Protein AF-A0AAX3LM12-F1 (afdb_monomer_lite)

Organism: NCBI:txid1775881

Structure (mmCIF, N/CA/C/O backbone):
data_AF-A0AAX3LM12-F1
#
_entry.id   AF-A0AAX3LM12-F1
#
loop_
_atom_site.group_PDB
_atom_site.id
_atom_site.type_symbol
_atom_site.label_atom_id
_atom_site.label_alt_id
_atom_site.label_comp_id
_atom_site.label_asym_id
_atom_site.label_entity_id
_atom_site.label_seq_id
_atom_site.pdbx_PDB_ins_code
_atom_site.Cartn_x
_atom_site.Cartn_y
_atom_site.Cartn_z
_atom_site.occupancy
_atom_site.B_iso_or_equiv
_atom_site.auth_seq_id
_atom_site.auth_comp_id
_atom_site.auth_asym_id
_atom_site.auth_atom_id
_atom_site.pdbx_PDB_model_num
ATOM 1 N N . MET A 1 1 ? -15.672 -14.903 24.686 1.00 55.06 1 MET A N 1
ATOM 2 C CA . MET A 1 1 ? -15.212 -13.673 24.001 1.00 55.06 1 MET A CA 1
ATOM 3 C C . MET A 1 1 ? -16.212 -12.519 24.075 1.00 55.06 1 MET A C 1
ATOM 5 O O . MET A 1 1 ? -15.821 -11.416 24.421 1.00 55.06 1 MET A O 1
ATOM 9 N N . MET A 1 2 ? -17.504 -12.763 23.820 1.00 61.53 2 MET A N 1
ATOM 10 C CA . MET A 1 2 ? -18.543 -11.717 23.783 1.00 61.53 2 MET A CA 1
ATOM 11 C C . MET A 1 2 ? -18.659 -10.864 25.069 1.00 61.53 2 MET A C 1
ATOM 13 O O . MET A 1 2 ? -19.055 -9.707 25.007 1.0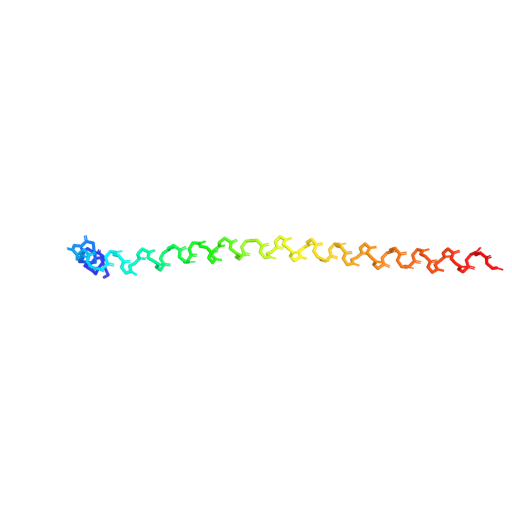0 61.53 2 MET A O 1
ATOM 17 N N . ASN A 1 3 ? -18.282 -11.407 26.232 1.00 63.59 3 ASN A N 1
ATOM 18 C CA . ASN A 1 3 ? -18.333 -10.690 27.513 1.00 63.59 3 ASN A CA 1
ATOM 19 C C . ASN A 1 3 ? -17.184 -9.682 27.698 1.00 63.59 3 ASN A C 1
ATOM 21 O O . ASN A 1 3 ? -17.371 -8.676 28.370 1.00 63.59 3 ASN A O 1
ATOM 25 N N . PHE A 1 4 ? -16.030 -9.904 27.059 1.00 67.12 4 PHE A N 1
ATOM 26 C CA . PHE A 1 4 ? -14.883 -8.993 27.130 1.00 67.12 4 PHE A CA 1
ATOM 27 C C . PHE A 1 4 ? -15.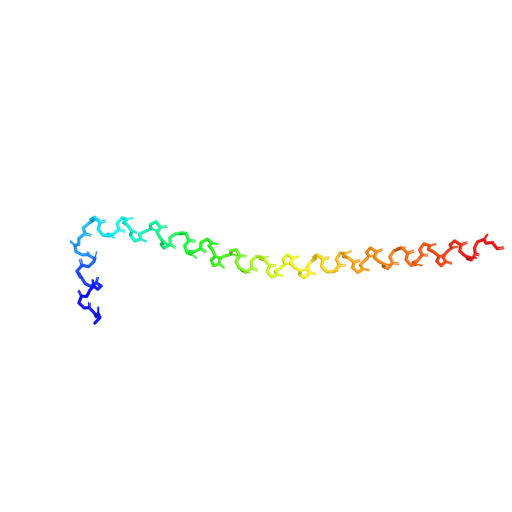163 -7.707 26.341 1.00 67.12 4 PHE A C 1
ATOM 29 O O . PHE A 1 4 ? -14.957 -6.614 26.848 1.00 67.12 4 PHE A O 1
ATOM 36 N N . ILE A 1 5 ? -15.765 -7.843 25.153 1.00 67.44 5 ILE A N 1
ATOM 37 C CA . ILE A 1 5 ? -16.198 -6.725 24.295 1.00 67.44 5 ILE A CA 1
ATOM 38 C C . ILE A 1 5 ? -17.327 -5.913 24.957 1.00 67.44 5 ILE A C 1
ATOM 40 O O . ILE A 1 5 ? -17.365 -4.692 24.840 1.00 67.44 5 ILE A O 1
ATOM 44 N N . LYS A 1 6 ? -18.241 -6.571 25.687 1.00 65.56 6 LYS A N 1
ATOM 45 C CA . LYS A 1 6 ? -19.325 -5.894 26.421 1.00 65.56 6 LYS A CA 1
ATOM 46 C C . LYS A 1 6 ? -18.827 -5.093 27.626 1.00 65.56 6 LYS A C 1
ATOM 48 O O . LYS A 1 6 ? -19.380 -4.028 27.879 1.00 65.56 6 LYS A O 1
ATOM 53 N N . ASN A 1 7 ? -17.807 -5.583 28.333 1.00 63.06 7 ASN A N 1
ATOM 54 C CA . ASN A 1 7 ? -17.195 -4.867 29.455 1.00 63.06 7 ASN A CA 1
ATOM 55 C C . ASN A 1 7 ? -16.281 -3.730 28.971 1.00 63.06 7 ASN A C 1
ATOM 57 O O . ASN A 1 7 ? -16.381 -2.631 29.498 1.00 63.06 7 ASN A O 1
ATOM 61 N N . PHE A 1 8 ? -15.521 -3.929 27.886 1.00 62.03 8 PHE A N 1
ATOM 62 C CA . PHE A 1 8 ? -14.713 -2.869 27.257 1.00 62.03 8 PHE A CA 1
ATOM 63 C C . PHE A 1 8 ? -15.540 -1.656 26.820 1.00 62.03 8 PHE A C 1
ATOM 65 O O . PHE A 1 8 ? -15.078 -0.526 26.876 1.00 62.03 8 PHE A O 1
ATOM 72 N N . ARG A 1 9 ? -16.784 -1.892 26.385 1.00 62.19 9 ARG A N 1
ATOM 73 C CA . ARG A 1 9 ? -17.718 -0.831 25.985 1.00 62.19 9 ARG A CA 1
ATOM 74 C C . ARG A 1 9 ? -18.398 -0.130 27.166 1.00 62.19 9 ARG A C 1
ATOM 76 O O . ARG A 1 9 ? -19.168 0.798 26.936 1.00 62.19 9 ARG A O 1
ATOM 83 N N . LYS A 1 10 ? -18.207 -0.634 28.388 1.00 63.94 10 LYS A N 1
ATOM 84 C CA . LYS A 1 10 ? -18.822 -0.132 29.623 1.00 63.94 10 LYS A CA 1
ATOM 85 C C . LYS A 1 10 ? -17.818 0.610 30.519 1.00 63.94 10 LYS A C 1
ATOM 87 O O . LYS A 1 10 ? -18.259 1.339 31.398 1.00 63.94 10 LYS A O 1
ATOM 92 N N . ASP A 1 11 ? -16.520 0.465 30.245 1.00 61.94 11 ASP A N 1
ATOM 93 C CA . ASP A 1 11 ? -15.426 1.196 30.886 1.00 61.94 11 ASP A CA 1
ATOM 94 C C . ASP A 1 11 ? -14.991 2.359 29.974 1.00 61.94 11 ASP A C 1
ATOM 96 O O . ASP A 1 11 ? -14.373 2.142 28.929 1.00 61.94 11 ASP A O 1
ATOM 100 N N . GLU A 1 12 ? -15.332 3.600 30.337 1.00 63.75 12 GLU A N 1
ATOM 101 C CA . GLU A 1 12 ? -15.025 4.795 29.525 1.00 63.75 12 GLU A CA 1
ATOM 102 C C . GLU A 1 12 ? -13.514 4.993 29.283 1.00 63.75 12 GLU A C 1
ATOM 104 O O . GLU A 1 12 ? -13.119 5.440 28.206 1.00 63.75 12 GLU A O 1
ATOM 109 N N . ASP A 1 13 ? -12.659 4.544 30.207 1.00 65.25 13 ASP A N 1
ATOM 110 C CA . ASP A 1 13 ? -11.194 4.573 30.057 1.00 65.25 13 ASP A CA 1
ATOM 111 C C . ASP A 1 13 ? -10.667 3.535 29.039 1.00 65.25 13 ASP A C 1
ATOM 113 O O . ASP A 1 13 ? -9.637 3.732 28.383 1.00 65.25 13 ASP A O 1
ATOM 117 N N . GLY A 1 14 ? -11.385 2.422 28.852 1.00 64.44 14 GLY A N 1
ATOM 118 C CA . GLY A 1 14 ? -11.053 1.394 27.861 1.00 64.44 14 GLY A CA 1
ATOM 119 C C . GLY A 1 14 ? -11.398 1.821 26.432 1.00 64.44 14 GLY A C 1
ATOM 120 O O . GLY A 1 14 ? -10.696 1.474 25.483 1.00 64.44 14 GLY A O 1
ATOM 121 N N . ALA A 1 15 ? -12.448 2.624 26.262 1.00 70.06 15 ALA A N 1
ATOM 122 C CA . ALA A 1 15 ? -12.859 3.118 24.950 1.00 70.06 15 ALA A CA 1
ATOM 123 C C . ALA A 1 15 ? -11.812 4.066 24.333 1.00 70.06 15 ALA A C 1
ATOM 125 O O . ALA A 1 15 ? -11.497 3.948 23.149 1.00 70.06 15 ALA A O 1
ATOM 126 N N . VAL A 1 16 ? -11.211 4.943 25.145 1.00 72.75 16 VAL A N 1
ATOM 127 C CA . VAL A 1 16 ? -10.190 5.912 24.698 1.00 72.75 16 VAL A CA 1
ATOM 128 C C . VAL A 1 16 ? -8.874 5.223 24.323 1.00 72.75 16 VAL A C 1
ATOM 13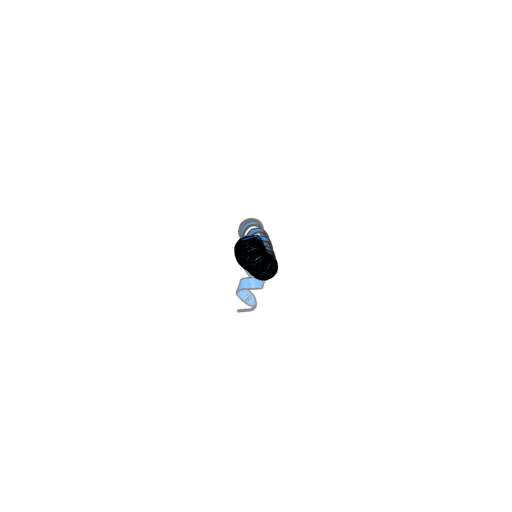0 O O . VAL A 1 16 ? -8.197 5.622 23.375 1.00 72.75 16 VAL A O 1
ATOM 133 N N . THR A 1 17 ? -8.519 4.143 25.022 1.00 79.56 17 THR A N 1
ATOM 134 C CA . THR A 1 17 ? -7.317 3.356 24.707 1.00 79.56 17 THR A CA 1
ATOM 135 C C . THR A 1 17 ? -7.488 2.453 23.483 1.00 79.56 17 THR A C 1
ATOM 137 O O . THR A 1 17 ? -6.502 2.046 22.876 1.00 79.56 17 THR A O 1
ATOM 140 N N . VAL A 1 18 ? -8.721 2.152 23.079 1.00 80.56 18 VAL A N 1
ATOM 141 C CA . VAL A 1 18 ? -8.996 1.387 21.855 1.00 80.56 18 VAL A CA 1
ATOM 142 C C . VAL A 1 18 ? -9.088 2.299 20.636 1.00 80.56 18 VAL A C 1
ATOM 144 O O . VAL A 1 18 ? -8.634 1.906 19.565 1.00 80.56 18 VAL A O 1
ATOM 147 N N . ASP A 1 19 ? -9.586 3.526 20.786 1.00 85.56 19 ASP A N 1
ATOM 148 C CA . ASP A 1 19 ? -9.712 4.469 19.671 1.00 85.56 19 ASP A CA 1
ATOM 149 C C . ASP A 1 19 ? -8.348 4.817 19.043 1.00 85.56 19 ASP A C 1
ATOM 151 O O . ASP A 1 19 ? -8.177 4.714 17.828 1.00 85.56 19 ASP A O 1
ATOM 155 N N . TRP A 1 20 ? -7.309 5.086 19.849 1.00 88.12 20 TRP A N 1
ATOM 156 C CA . TRP A 1 20 ? -5.980 5.407 19.294 1.00 88.12 20 TRP A CA 1
ATOM 157 C C . TRP A 1 20 ? -5.342 4.235 18.525 1.00 88.12 20 TRP A C 1
ATOM 159 O O . TRP A 1 20 ? -4.636 4.446 17.534 1.00 88.12 20 TRP A O 1
ATOM 169 N N . VAL A 1 21 ? -5.611 2.990 18.934 1.00 88.88 21 VAL A N 1
ATOM 170 C CA . VAL A 1 21 ? -5.123 1.791 18.231 1.00 88.88 21 VAL A CA 1
ATOM 171 C C . VAL A 1 21 ? -5.911 1.563 16.945 1.00 88.88 21 VAL A C 1
ATOM 173 O O . VAL A 1 21 ? -5.332 1.230 15.915 1.00 88.88 21 VAL A O 1
ATOM 176 N N . VAL A 1 22 ? -7.228 1.763 16.968 1.00 91.25 22 VAL A N 1
ATOM 177 C CA . VAL A 1 22 ? -8.077 1.572 15.785 1.00 91.25 22 VAL A CA 1
ATOM 178 C C . VAL A 1 22 ? -7.771 2.623 14.715 1.00 91.25 22 VAL A C 1
ATOM 180 O O . VAL A 1 22 ? -7.669 2.276 13.537 1.00 91.25 22 VAL A O 1
ATOM 183 N N . LEU A 1 23 ? -7.538 3.879 15.106 1.00 93.25 23 LEU A N 1
ATOM 184 C CA . LEU A 1 23 ? -7.157 4.947 14.177 1.00 93.25 23 LEU A CA 1
ATOM 185 C C . LEU A 1 23 ? -5.798 4.678 13.520 1.00 93.25 23 LEU A C 1
ATOM 187 O O . LEU A 1 23 ? -5.657 4.813 12.304 1.00 93.25 23 LEU A O 1
ATOM 191 N N . THR A 1 24 ? -4.803 4.240 14.293 1.00 93.94 24 THR A N 1
ATOM 192 C CA . THR A 1 24 ? -3.484 3.886 13.741 1.00 93.94 24 THR A CA 1
ATOM 193 C C . THR A 1 24 ? -3.553 2.644 12.856 1.00 93.94 24 THR A C 1
ATOM 195 O O . THR A 1 24 ? -2.975 2.644 11.770 1.00 93.94 24 THR A O 1
ATOM 198 N N . ALA A 1 25 ? -4.323 1.624 13.241 1.00 93.44 25 ALA A N 1
ATOM 199 C CA . ALA A 1 25 ? -4.561 0.443 12.414 1.00 93.44 25 ALA A CA 1
ATOM 200 C C . ALA A 1 25 ? -5.241 0.792 11.078 1.00 93.44 25 ALA A C 1
ATOM 202 O O . ALA A 1 25 ? -4.877 0.232 10.043 1.00 93.44 25 ALA A O 1
ATOM 203 N N . ALA A 1 26 ? -6.172 1.753 11.071 1.00 94.19 26 ALA A N 1
ATOM 204 C CA . ALA A 1 26 ? -6.787 2.251 9.844 1.00 94.19 26 ALA A CA 1
ATOM 205 C C . ALA A 1 26 ? -5.759 2.937 8.926 1.00 94.19 26 ALA A C 1
ATOM 207 O O . ALA A 1 26 ? -5.720 2.651 7.729 1.00 94.19 26 ALA A O 1
ATOM 208 N N . ILE A 1 27 ? -4.881 3.781 9.480 1.00 95.62 27 ILE A N 1
ATOM 209 C CA . ILE A 1 27 ? -3.807 4.442 8.717 1.00 95.62 27 ILE A CA 1
ATOM 210 C C . ILE A 1 27 ? -2.830 3.409 8.140 1.00 95.62 27 ILE A C 1
ATOM 212 O O . ILE A 1 27 ? -2.480 3.491 6.964 1.00 95.62 27 ILE A O 1
ATOM 216 N N . VAL A 1 28 ? -2.422 2.412 8.929 1.00 95.94 28 VAL A N 1
ATOM 217 C CA . VAL A 1 28 ? -1.539 1.329 8.465 1.00 95.94 28 VAL A CA 1
ATOM 218 C C . VAL A 1 28 ? -2.206 0.522 7.347 1.00 95.94 28 VAL A C 1
ATOM 220 O O . VAL A 1 28 ? -1.563 0.230 6.341 1.00 95.94 28 VAL A O 1
ATOM 223 N N . GLY A 1 29 ? -3.502 0.219 7.470 1.00 94.88 29 GLY A N 1
ATOM 224 C CA . GLY A 1 29 ? -4.271 -0.449 6.418 1.00 94.88 29 GLY A CA 1
ATOM 225 C C . GLY A 1 29 ? -4.285 0.334 5.101 1.00 94.88 29 GLY A C 1
ATOM 226 O O . GLY A 1 29 ? -4.059 -0.243 4.038 1.00 94.88 29 GLY A O 1
ATOM 227 N N . LEU A 1 30 ? -4.473 1.656 5.167 1.00 95.12 30 LEU A N 1
ATOM 228 C CA . LEU A 1 30 ? -4.401 2.533 3.992 1.00 95.12 30 LEU A CA 1
ATOM 229 C C . LEU A 1 30 ? -2.982 2.607 3.408 1.00 95.12 30 LEU A C 1
ATOM 231 O O . LEU A 1 30 ? -2.824 2.601 2.187 1.00 95.12 30 LEU A O 1
ATOM 235 N N . ALA A 1 31 ? -1.952 2.630 4.257 1.00 95.25 31 ALA A N 1
ATOM 236 C CA . ALA A 1 31 ? -0.559 2.658 3.819 1.00 95.25 31 ALA A CA 1
ATOM 237 C C . ALA A 1 31 ? -0.184 1.397 3.026 1.00 95.25 31 ALA A C 1
ATOM 239 O O . ALA A 1 31 ? 0.454 1.504 1.983 1.00 95.25 31 ALA A O 1
ATOM 240 N N . ILE A 1 32 ? -0.634 0.216 3.462 1.00 94.69 32 ILE A N 1
ATOM 241 C CA . ILE A 1 32 ? -0.406 -1.049 2.743 1.00 94.69 32 ILE A CA 1
ATOM 242 C C . ILE A 1 32 ? -0.966 -0.980 1.315 1.00 94.69 32 ILE A C 1
ATOM 244 O O . ILE A 1 32 ? -0.294 -1.383 0.367 1.00 94.69 32 ILE A O 1
ATOM 248 N N . VAL A 1 33 ? -2.175 -0.438 1.139 1.00 94.00 33 VAL A N 1
ATOM 249 C CA . VAL A 1 33 ? -2.775 -0.265 -0.195 1.00 94.00 33 VAL A CA 1
ATOM 250 C C . VAL A 1 33 ? -1.959 0.723 -1.031 1.00 94.00 33 VAL A C 1
ATOM 252 O O . VAL A 1 33 ? -1.643 0.432 -2.181 1.00 94.00 33 VAL A O 1
ATOM 255 N N . ALA A 1 34 ? -1.560 1.855 -0.447 1.00 94.81 34 ALA A N 1
ATOM 256 C CA . ALA A 1 34 ? -0.777 2.873 -1.143 1.00 94.81 34 ALA A CA 1
ATOM 257 C C . ALA A 1 34 ? 0.602 2.365 -1.602 1.00 94.81 34 ALA A C 1
ATOM 259 O O . ALA A 1 34 ? 1.041 2.70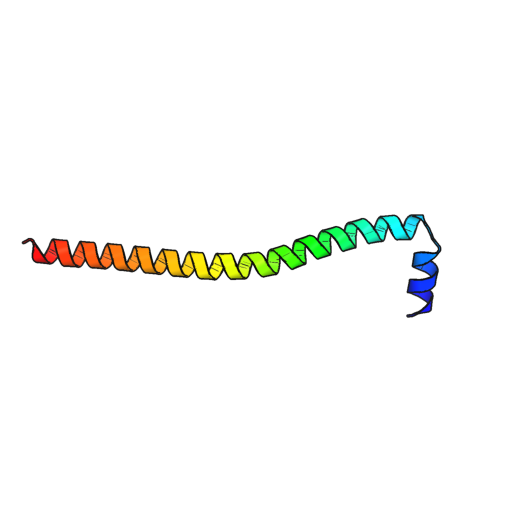5 -2.700 1.00 94.81 34 ALA A O 1
ATOM 260 N N . PHE A 1 35 ? 1.275 1.532 -0.802 1.00 94.50 35 PHE A N 1
ATOM 261 C CA . PHE A 1 35 ? 2.593 0.994 -1.153 1.00 94.50 35 PHE A CA 1
ATOM 262 C C . PHE A 1 35 ? 2.570 0.084 -2.381 1.00 94.50 35 PHE A C 1
ATOM 264 O O . PHE A 1 35 ? 3.517 0.135 -3.162 1.00 94.50 35 PHE A O 1
ATOM 271 N N . ASN A 1 36 ? 1.500 -0.691 -2.584 1.00 91.31 36 ASN A N 1
ATOM 272 C CA . ASN A 1 36 ? 1.352 -1.497 -3.799 1.00 91.31 36 ASN A CA 1
ATOM 273 C C . ASN A 1 36 ? 1.317 -0.594 -5.038 1.00 91.31 36 ASN A C 1
ATOM 275 O O . ASN A 1 36 ? 2.110 -0.767 -5.956 1.00 91.31 36 ASN A O 1
ATOM 279 N N . THR A 1 37 ? 0.490 0.454 -5.008 1.00 92.38 37 THR A N 1
ATOM 280 C CA . THR A 1 37 ? 0.402 1.414 -6.114 1.00 92.38 37 THR A CA 1
ATOM 281 C C . THR A 1 37 ? 1.731 2.126 -6.370 1.00 92.38 37 THR A C 1
ATOM 283 O O . THR A 1 37 ? 2.090 2.371 -7.517 1.00 92.38 37 THR A O 1
ATOM 286 N N . ILE A 1 38 ? 2.478 2.489 -5.324 1.00 95.12 38 ILE A N 1
ATOM 287 C CA . ILE A 1 38 ? 3.781 3.151 -5.487 1.00 95.12 38 ILE A CA 1
ATOM 288 C C . ILE A 1 38 ? 4.804 2.198 -6.120 1.00 95.12 38 ILE A C 1
ATOM 290 O O . ILE A 1 38 ? 5.549 2.636 -6.993 1.00 95.12 38 ILE A O 1
ATOM 294 N N . GLY A 1 39 ? 4.823 0.922 -5.721 1.00 92.69 39 GLY A N 1
ATOM 295 C CA . GLY A 1 39 ? 5.724 -0.092 -6.278 1.00 92.69 39 GLY A CA 1
ATOM 296 C C . GLY A 1 39 ? 5.592 -0.221 -7.794 1.00 92.69 39 GLY A C 1
ATOM 297 O O . GLY A 1 39 ? 6.572 -0.005 -8.505 1.00 92.69 39 GLY A O 1
ATOM 298 N N . ASP A 1 40 ? 4.370 -0.443 -8.282 1.00 93.44 40 ASP A N 1
ATOM 299 C CA . ASP A 1 40 ? 4.088 -0.612 -9.716 1.00 93.44 40 ASP A CA 1
ATOM 300 C C . ASP A 1 40 ? 4.490 0.629 -10.539 1.00 93.44 40 ASP A C 1
ATOM 302 O O . ASP A 1 40 ? 5.043 0.532 -11.638 1.00 93.44 40 ASP A O 1
ATOM 306 N N . ASN A 1 41 ? 4.242 1.828 -9.996 1.00 94.25 41 ASN A N 1
ATOM 307 C CA . ASN A 1 41 ? 4.619 3.084 -10.651 1.00 94.25 41 ASN A CA 1
ATOM 308 C C . ASN A 1 41 ? 6.141 3.279 -10.704 1.00 94.25 41 ASN A C 1
ATOM 310 O O . ASN A 1 41 ? 6.657 3.802 -11.692 1.00 94.25 41 ASN A O 1
ATOM 314 N N . VAL A 1 42 ? 6.864 2.880 -9.653 1.00 96.00 42 VAL A N 1
ATOM 315 C CA . VAL A 1 42 ? 8.332 2.961 -9.603 1.00 96.00 42 VAL A CA 1
ATOM 316 C C . VAL A 1 42 ? 8.970 1.956 -10.560 1.00 96.00 42 VAL A C 1
ATOM 318 O O . VAL A 1 42 ? 9.940 2.309 -11.233 1.00 96.00 42 VAL A O 1
ATOM 321 N N . GLU A 1 43 ? 8.425 0.745 -10.663 1.00 96.00 43 GLU A N 1
ATOM 322 C CA . GLU A 1 43 ? 8.863 -0.257 -11.643 1.00 96.00 43 GLU A CA 1
ATOM 323 C C . GLU A 1 43 ? 8.668 0.265 -13.071 1.00 96.00 43 GLU A C 1
ATOM 325 O O . GLU A 1 43 ? 9.636 0.382 -13.820 1.00 96.00 43 GLU A O 1
ATOM 330 N N . THR A 1 44 ? 7.463 0.748 -13.388 1.00 96.44 44 THR A N 1
ATOM 331 C CA . THR A 1 44 ? 7.155 1.355 -14.695 1.00 96.44 44 THR A CA 1
ATOM 332 C C . THR A 1 44 ? 8.097 2.518 -15.023 1.00 96.44 44 THR A C 1
ATOM 334 O O . THR A 1 44 ? 8.590 2.644 -16.144 1.00 96.44 44 THR A O 1
ATOM 337 N N . MET A 1 45 ? 8.369 3.393 -14.050 1.00 96.75 45 MET A N 1
ATOM 338 C CA . MET A 1 45 ? 9.304 4.504 -14.240 1.00 96.75 45 MET A CA 1
ATOM 339 C C . MET A 1 45 ? 10.731 4.005 -14.509 1.00 96.75 45 MET A C 1
ATOM 341 O O . MET A 1 45 ? 11.426 4.567 -15.354 1.00 96.75 45 MET A O 1
ATOM 345 N N . SER A 1 46 ? 11.164 2.954 -13.813 1.00 97.12 46 SER A N 1
ATOM 346 C CA . SER A 1 46 ? 12.492 2.357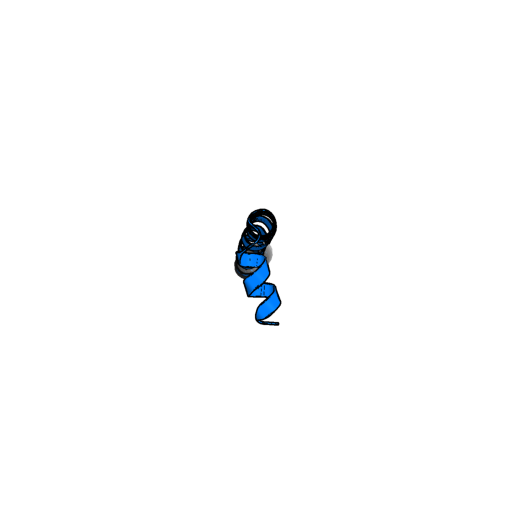 -13.994 1.00 97.12 46 SER A CA 1
ATOM 347 C C . SER A 1 46 ? 12.646 1.739 -15.387 1.00 97.12 46 SER A C 1
ATOM 349 O O . SER A 1 46 ? 13.668 1.963 -16.037 1.00 97.12 46 SER A O 1
ATOM 351 N N . ASP A 1 47 ? 11.615 1.052 -15.880 1.00 97.31 47 ASP A N 1
ATOM 352 C CA . ASP A 1 47 ? 11.585 0.476 -17.230 1.00 97.31 47 ASP A CA 1
ATOM 353 C C . ASP A 1 47 ? 11.629 1.551 -18.319 1.00 97.31 47 ASP A C 1
ATOM 355 O O . ASP A 1 47 ? 12.355 1.417 -19.310 1.00 97.31 47 ASP A O 1
ATOM 359 N N . ASN A 1 48 ? 10.898 2.653 -18.124 1.00 96.69 48 ASN A N 1
ATOM 360 C CA . ASN A 1 48 ? 10.939 3.793 -19.038 1.00 96.69 48 ASN A CA 1
ATOM 361 C C . ASN A 1 48 ? 12.348 4.400 -19.099 1.00 96.69 48 ASN A C 1
ATOM 363 O O . ASN A 1 48 ? 12.871 4.618 -20.189 1.00 96.69 48 ASN A O 1
ATOM 367 N N . ILE A 1 49 ? 13.001 4.598 -17.947 1.00 96.44 49 ILE A N 1
ATOM 368 C CA . ILE A 1 49 ? 14.384 5.099 -17.890 1.00 96.44 49 ILE A CA 1
ATOM 369 C C . ILE A 1 49 ? 15.348 4.140 -18.605 1.00 96.44 49 ILE A C 1
ATOM 371 O O . ILE A 1 49 ? 16.182 4.585 -19.394 1.00 96.44 49 ILE A O 1
ATOM 375 N N . ALA A 1 50 ? 15.242 2.830 -18.365 1.00 95.81 50 ALA A N 1
ATOM 376 C CA . ALA A 1 50 ? 16.086 1.830 -19.026 1.00 95.81 50 ALA A CA 1
ATOM 377 C C . ALA A 1 50 ? 15.894 1.829 -20.553 1.00 95.81 50 ALA A C 1
ATOM 379 O O . ALA A 1 50 ? 16.861 1.729 -21.319 1.00 95.81 50 ALA A O 1
ATOM 380 N N . THR A 1 51 ? 14.647 1.991 -20.994 1.00 96.44 51 THR A N 1
ATOM 381 C CA . THR A 1 51 ? 14.286 2.105 -22.410 1.00 96.44 51 THR A CA 1
ATOM 382 C C . THR A 1 51 ? 14.890 3.360 -23.033 1.00 96.44 51 THR A C 1
ATOM 384 O O . THR A 1 51 ? 15.517 3.278 -24.090 1.00 96.44 51 THR A O 1
ATOM 387 N N . ASP A 1 52 ? 14.773 4.510 -22.371 1.00 95.12 52 ASP A N 1
ATOM 388 C CA . ASP A 1 52 ? 15.324 5.777 -22.858 1.00 95.12 52 ASP A CA 1
ATOM 389 C C . ASP A 1 52 ? 16.853 5.736 -22.975 1.00 95.12 52 ASP A C 1
ATOM 391 O O . ASP A 1 52 ? 17.406 6.204 -23.974 1.00 95.12 52 ASP A O 1
ATOM 395 N N . ILE A 1 53 ? 17.542 5.117 -22.011 1.00 95.94 53 ILE A N 1
ATOM 396 C CA . ILE A 1 53 ? 18.998 4.909 -22.071 1.00 95.94 53 ILE A CA 1
ATOM 397 C C . ILE A 1 53 ? 19.366 4.022 -23.265 1.00 95.94 53 ILE A C 1
ATOM 399 O O . ILE A 1 53 ? 20.242 4.381 -24.051 1.00 95.94 53 ILE A O 1
ATOM 403 N N . THR A 1 54 ? 18.664 2.903 -23.451 1.00 94.50 54 THR A N 1
ATOM 404 C CA . THR A 1 54 ? 18.902 1.983 -24.577 1.00 94.50 54 THR A CA 1
ATOM 405 C C . THR A 1 54 ? 18.687 2.677 -25.927 1.00 94.50 54 THR A C 1
ATOM 407 O O . THR A 1 54 ? 19.465 2.507 -26.872 1.00 94.50 54 THR A O 1
ATOM 410 N N . ASN A 1 55 ? 17.643 3.501 -26.024 1.00 93.25 55 ASN A N 1
ATOM 411 C CA . ASN A 1 55 ? 17.348 4.291 -27.215 1.00 93.25 55 ASN A CA 1
ATOM 412 C C . ASN A 1 55 ? 18.433 5.340 -27.484 1.00 93.25 55 ASN A C 1
ATOM 414 O O . ASN A 1 55 ? 18.808 5.551 -28.642 1.00 93.25 55 ASN A O 1
ATOM 418 N N . PHE A 1 56 ? 18.959 5.977 -26.435 1.00 91.06 56 PHE A N 1
ATOM 419 C CA . PHE A 1 56 ? 20.075 6.910 -26.548 1.00 91.06 56 PHE A CA 1
ATOM 420 C C . PHE A 1 56 ? 21.343 6.212 -27.058 1.00 91.06 56 PHE A C 1
ATOM 422 O O . PHE A 1 56 ? 21.931 6.682 -28.031 1.00 91.06 56 PHE A O 1
ATOM 429 N N . GLU A 1 57 ? 21.722 5.069 -26.477 1.00 85.31 57 GLU A N 1
ATOM 430 C CA . GLU A 1 57 ? 22.878 4.271 -26.920 1.00 85.31 57 GLU A CA 1
ATOM 431 C C . GLU A 1 57 ? 22.740 3.826 -28.383 1.00 85.31 57 GLU A C 1
ATOM 433 O O . GLU A 1 57 ? 23.658 4.011 -29.181 1.00 85.31 57 GLU A O 1
ATOM 438 N N . THR A 1 58 ? 21.561 3.330 -28.766 1.00 83.81 58 THR A N 1
ATOM 439 C CA . THR A 1 58 ? 21.280 2.903 -30.146 1.00 83.81 58 THR A CA 1
ATOM 440 C C . THR A 1 58 ? 21.336 4.078 -31.122 1.00 83.81 58 THR A C 1
ATOM 442 O O . THR A 1 58 ? 21.821 3.942 -32.241 1.00 83.81 58 THR A O 1
ATOM 445 N N . THR A 1 59 ? 20.843 5.253 -30.733 1.00 80.44 59 THR A N 1
ATOM 446 C CA . THR A 1 59 ? 20.879 6.438 -31.604 1.00 80.44 59 THR A CA 1
ATOM 447 C C . THR A 1 59 ? 22.297 6.997 -31.732 1.00 80.44 59 THR A C 1
ATOM 449 O O . THR A 1 59 ? 22.682 7.422 -32.821 1.00 80.44 59 THR A O 1
ATOM 452 N N . ALA A 1 60 ? 23.084 6.962 -30.653 1.00 75.12 60 ALA A N 1
ATOM 453 C CA . ALA A 1 60 ? 24.482 7.379 -30.653 1.00 75.12 60 ALA A CA 1
ATOM 454 C C . ALA A 1 60 ? 25.350 6.472 -31.545 1.00 75.12 60 ALA A C 1
ATOM 456 O O . ALA A 1 60 ? 26.102 6.992 -32.370 1.00 75.12 60 ALA A O 1
ATOM 457 N N . ASP A 1 61 ? 25.186 5.147 -31.458 1.00 75.62 61 ASP A N 1
ATOM 458 C CA . ASP A 1 61 ? 25.857 4.170 -32.336 1.00 75.62 61 ASP A CA 1
ATOM 459 C C . ASP A 1 61 ? 25.532 4.407 -33.821 1.00 75.62 61 ASP A C 1
ATOM 461 O O . ASP A 1 61 ? 26.409 4.380 -34.676 1.00 75.62 61 ASP A O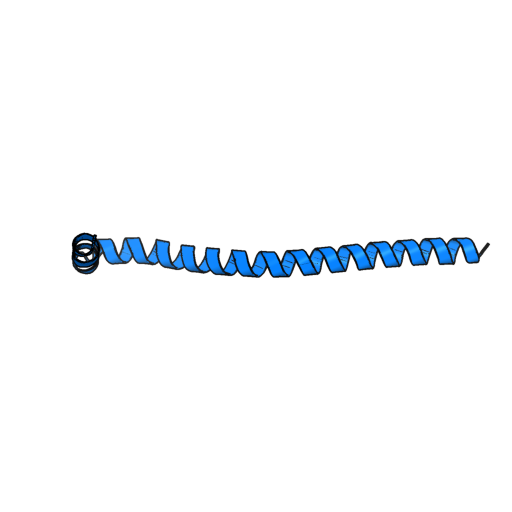 1
ATOM 465 N N . ARG A 1 62 ? 24.280 4.761 -34.137 1.00 66.56 62 ARG A N 1
ATOM 466 C CA . ARG A 1 62 ? 23.832 5.043 -35.515 1.00 66.56 62 ARG A CA 1
ATOM 467 C C . ARG A 1 62 ? 24.300 6.384 -36.088 1.00 66.56 62 ARG A C 1
ATOM 469 O O . ARG A 1 62 ? 24.002 6.667 -37.250 1.00 66.56 62 ARG A O 1
ATOM 476 N N . SER A 1 63 ? 24.941 7.228 -35.283 1.00 68.44 63 SER A N 1
ATOM 477 C CA . SER A 1 63 ? 25.390 8.570 -35.681 1.00 68.44 63 SER A CA 1
ATOM 478 C C . SER A 1 63 ? 26.881 8.656 -36.042 1.00 68.44 63 SER A C 1
ATOM 480 O O . SER A 1 63 ? 27.338 9.729 -36.442 1.00 68.44 63 SER A O 1
ATOM 482 N N . ASN A 1 64 ? 27.612 7.540 -35.939 1.00 57.94 64 ASN A N 1
ATOM 483 C CA . ASN A 1 64 ? 28.999 7.357 -36.385 1.00 57.94 64 ASN A CA 1
ATOM 484 C C . ASN A 1 64 ? 29.062 6.404 -37.592 1.00 57.94 64 ASN A C 1
ATOM 486 O O . ASN A 1 64 ? 30.034 6.511 -38.372 1.00 57.94 64 ASN A O 1
#

pLDDT: mean 83.76, std 13.68, range [55.06, 97.31]

Radius of gyration: 25.95 Å; chains: 1; bounding box: 48×22×67 Å

Sequence (64 aa):
MMNFIKNFRKDEDGAVTVDWVVLTAAIVGLAIVAFNTIGDNVETMSDNIATDITNFETTADRSN

Foldseek 3Di:
DVVVVVVCVVDPVSVVVVVVVVVVVVVVVVVVVVVVVVVVVVVVVVVVVVVVVVVVVVVVVVVD

Secondary structure (DSSP, 8-state):
-HHHHHHHTT-HHHHHHHHHHHHHHHHHHHHHHHHHHHHHHHHHHHHHHHHHHHHHHHHHHTT-